Protein AF-A0A651G4M7-F1 (afdb_monomer)

Mean predicted aligned error: 5.73 Å

pLDDT: mean 84.38, std 12.53, range [46.12, 94.94]

Foldseek 3Di:
DPQDDDDVVLCVLQVDQQDPVSLVVLCVVLPLVNDALVNLSNLVNSCVSNPCRNDDSSVVSSVVSNVSCVVVVNDNCPDD

Radius of gyration: 12.11 Å; Cα contacts (8 Å, |Δi|>4): 55; chains: 1; bounding box: 23×29×32 Å

Sequence (80 aa):
MPPIPLPSEIEALIAGPITAETIEALRARYRPEVLDGRAADELFEIQARVGDRGGPEFRALVKEALAGFLIRDFDPFPRR

Nearest PDB structures (foldseek):
  2kcv-assembly1_A  TM=5.740E-01  e=5.348E+00  Salinibacter ruber DSM 13855
  1kn1-assembly1_B  TM=4.431E-01  e=6.271E+00  Pyropia yezoensis

Solvent-accessible surface area (backbone atoms only — not comparable to full-atom values): 4858 Å² total; per-residue (Å²): 130,82,84,76,87,66,58,68,71,56,49,61,52,58,71,54,78,64,43,74,66,41,47,50,55,50,47,68,67,48,31,68,94,70,62,48,62,67,53,45,52,46,51,51,49,49,48,66,74,47,52,78,72,37,48,70,67,44,54,49,51,54,50,55,40,55,48,41,32,62,74,67,77,40,64,70,69,74,83,127

Structure (mmCIF, N/CA/C/O backbone):
data_AF-A0A651G4M7-F1
#
_entry.id   AF-A0A651G4M7-F1
#
loop_
_atom_site.group_PDB
_atom_site.id
_atom_site.type_symbol
_atom_site.label_atom_id
_atom_site.label_alt_id
_atom_site.label_comp_id
_atom_site.label_asym_id
_atom_site.label_entity_id
_atom_site.label_seq_id
_atom_site.pdbx_PDB_ins_code
_atom_site.Cartn_x
_atom_site.Cartn_y
_atom_site.Cartn_z
_atom_site.occupancy
_atom_site.B_iso_or_equiv
_atom_site.auth_seq_id
_atom_site.auth_comp_id
_atom_site.auth_asym_id
_atom_site.auth_atom_id
_atom_site.pdbx_PDB_model_num
ATOM 1 N N . MET A 1 1 ? 3.680 -19.238 -1.191 1.00 53.00 1 MET A N 1
ATOM 2 C CA . MET A 1 1 ? 5.033 -18.658 -1.056 1.00 53.00 1 MET A CA 1
ATOM 3 C C . MET A 1 1 ? 5.246 -18.301 0.402 1.00 53.00 1 MET A C 1
ATOM 5 O O . MET A 1 1 ? 4.255 -17.965 1.043 1.00 53.00 1 MET A O 1
ATOM 9 N N . PRO A 1 2 ? 6.467 -18.428 0.946 1.00 66.19 2 PRO A N 1
ATOM 10 C CA . PRO A 1 2 ? 6.773 -17.834 2.245 1.00 66.19 2 PRO A CA 1
ATOM 11 C C . PRO A 1 2 ? 6.560 -16.308 2.179 1.00 66.19 2 PRO A C 1
ATOM 13 O O . PRO A 1 2 ? 6.746 -15.745 1.097 1.00 66.19 2 PRO A O 1
ATOM 16 N N . PRO A 1 3 ? 6.160 -15.655 3.286 1.00 75.19 3 PRO A N 1
ATOM 17 C CA . PRO A 1 3 ? 6.022 -14.203 3.325 1.00 75.19 3 PRO A CA 1
ATOM 18 C C . PRO A 1 3 ? 7.368 -13.559 3.009 1.00 75.19 3 PRO A C 1
ATOM 20 O O . PRO A 1 3 ? 8.408 -13.981 3.529 1.00 75.19 3 PRO A O 1
ATOM 23 N N . ILE A 1 4 ? 7.349 -12.548 2.151 1.00 83.56 4 ILE A N 1
ATOM 24 C CA . ILE A 1 4 ? 8.539 -11.735 1.921 1.00 83.56 4 ILE A CA 1
ATOM 25 C C . ILE A 1 4 ? 8.681 -10.731 3.074 1.00 83.56 4 ILE A C 1
ATOM 27 O O . ILE A 1 4 ? 7.680 -10.224 3.593 1.00 83.56 4 ILE A O 1
ATOM 31 N N . PRO A 1 5 ? 9.909 -10.436 3.519 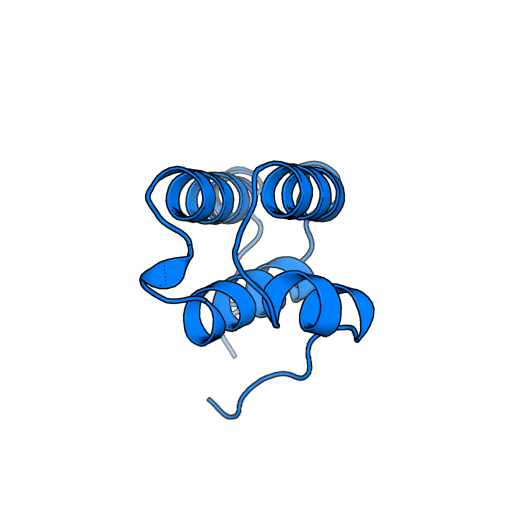1.00 88.50 5 PRO A N 1
ATOM 32 C CA . PRO A 1 5 ? 10.121 -9.368 4.480 1.00 88.50 5 PRO A CA 1
ATOM 33 C C . PRO A 1 5 ? 9.825 -8.022 3.812 1.00 88.50 5 PRO A C 1
ATOM 35 O O . PRO A 1 5 ? 10.413 -7.691 2.780 1.00 88.50 5 PRO A O 1
ATOM 38 N N . LEU A 1 6 ? 8.925 -7.244 4.413 1.00 91.69 6 LEU A N 1
ATOM 39 C CA . LEU A 1 6 ? 8.700 -5.859 4.016 1.00 91.69 6 LEU A CA 1
ATOM 40 C C . LEU A 1 6 ? 9.781 -4.965 4.640 1.00 91.69 6 LEU A C 1
ATOM 42 O O . LEU A 1 6 ? 10.291 -5.283 5.718 1.00 91.69 6 LEU A O 1
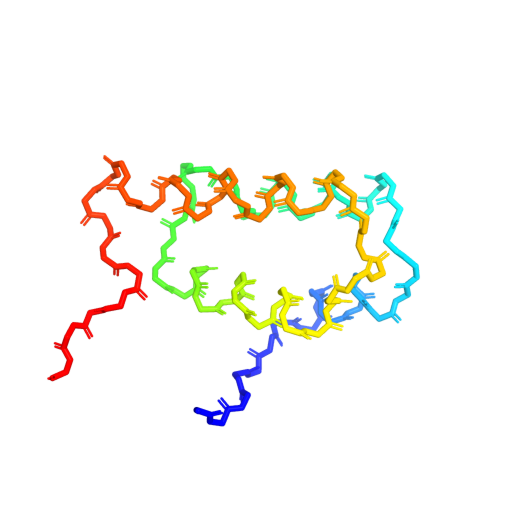ATOM 46 N N . PRO A 1 7 ? 10.129 -3.835 4.002 1.00 92.19 7 PRO A N 1
ATOM 47 C CA . PRO A 1 7 ? 10.913 -2.799 4.662 1.00 92.19 7 PRO A CA 1
ATOM 48 C C . PRO A 1 7 ? 10.247 -2.364 5.978 1.00 92.19 7 PRO A C 1
ATOM 50 O O . PRO A 1 7 ? 9.017 -2.271 6.052 1.00 92.19 7 PRO A O 1
ATOM 53 N N . SER A 1 8 ? 11.036 -2.100 7.021 1.00 92.88 8 SER A N 1
ATOM 54 C CA . SER A 1 8 ? 10.511 -1.815 8.365 1.00 92.88 8 SER A CA 1
ATOM 55 C C . SER A 1 8 ? 9.640 -0.558 8.402 1.00 92.88 8 SER A C 1
ATOM 57 O O . SER A 1 8 ? 8.689 -0.490 9.181 1.00 92.88 8 SER A O 1
ATOM 59 N N . GLU A 1 9 ? 9.904 0.413 7.526 1.00 92.56 9 GLU A N 1
ATOM 60 C CA . GLU A 1 9 ? 9.059 1.591 7.355 1.00 92.56 9 GLU A CA 1
ATOM 61 C C . GLU A 1 9 ? 7.657 1.233 6.839 1.00 92.56 9 GLU A C 1
ATOM 63 O O . GLU A 1 9 ? 6.668 1.797 7.302 1.00 92.56 9 GLU A O 1
ATOM 68 N N . ILE A 1 10 ? 7.549 0.250 5.941 1.00 93.81 10 ILE A N 1
ATOM 69 C CA . ILE A 1 10 ? 6.267 -0.228 5.418 1.00 93.81 10 ILE A CA 1
ATOM 70 C C . ILE A 1 10 ? 5.542 -1.042 6.482 1.00 93.81 10 ILE A C 1
ATOM 72 O O . ILE A 1 10 ? 4.343 -0.850 6.675 1.00 93.81 10 ILE A O 1
ATOM 76 N N . GLU A 1 11 ? 6.256 -1.912 7.202 1.00 94.44 11 GLU A N 1
ATOM 77 C CA . GLU A 1 11 ? 5.669 -2.664 8.315 1.00 94.44 11 GLU A CA 1
ATOM 78 C C . GLU A 1 11 ? 5.065 -1.729 9.362 1.00 94.44 11 GLU A C 1
ATOM 80 O O . GLU A 1 11 ? 3.926 -1.939 9.773 1.00 94.44 11 GLU A O 1
ATOM 85 N N . ALA A 1 12 ? 5.779 -0.664 9.736 1.00 93.12 12 ALA A N 1
ATOM 86 C CA . ALA A 1 12 ? 5.282 0.337 10.673 1.00 93.12 12 ALA A CA 1
ATOM 87 C C . ALA A 1 12 ? 4.040 1.067 10.136 1.00 93.12 12 ALA A C 1
ATOM 89 O O . ALA A 1 12 ? 3.060 1.223 10.865 1.00 93.12 12 ALA A O 1
ATOM 90 N N . LEU A 1 13 ? 4.054 1.461 8.856 1.00 93.62 13 LEU A N 1
ATOM 91 C CA . LEU A 1 13 ? 2.922 2.128 8.204 1.00 93.62 13 LEU A CA 1
ATOM 92 C C . LEU A 1 13 ? 1.656 1.269 8.208 1.00 93.62 13 LEU A C 1
ATOM 94 O O . LEU A 1 13 ? 0.563 1.789 8.429 1.00 93.62 13 LEU A O 1
ATOM 98 N N . ILE A 1 14 ? 1.792 -0.036 7.967 1.00 94.56 14 ILE A N 1
ATOM 99 C CA . ILE A 1 14 ? 0.643 -0.937 7.868 1.00 94.56 14 ILE A CA 1
ATOM 100 C C . ILE A 1 14 ? 0.313 -1.646 9.183 1.00 94.56 14 ILE A C 1
ATOM 102 O O . ILE A 1 14 ? -0.711 -2.317 9.229 1.00 94.56 14 ILE A O 1
ATOM 106 N N . ALA A 1 15 ? 1.111 -1.534 10.247 1.00 92.94 15 ALA A N 1
ATOM 107 C CA . ALA A 1 15 ? 0.824 -2.184 11.531 1.00 92.94 15 ALA A CA 1
ATOM 108 C C . ALA A 1 15 ? -0.453 -1.640 12.202 1.00 92.94 15 ALA A C 1
ATOM 110 O O . ALA A 1 15 ? -1.150 -2.377 12.900 1.00 92.94 15 ALA A O 1
ATOM 111 N N . GLY A 1 16 ? -0.761 -0.358 11.981 1.00 88.19 16 GLY A N 1
ATOM 112 C CA . GLY A 1 16 ? -1.920 0.336 12.543 1.00 88.19 16 GLY A CA 1
ATOM 113 C C . GLY A 1 16 ? -3.142 0.406 11.613 1.00 88.19 16 GLY A C 1
ATOM 114 O O . GLY A 1 16 ? -3.197 -0.267 10.577 1.00 88.19 16 GLY A O 1
ATOM 115 N N . PRO A 1 17 ? -4.150 1.222 11.973 1.00 91.62 17 PRO A N 1
ATOM 116 C CA . 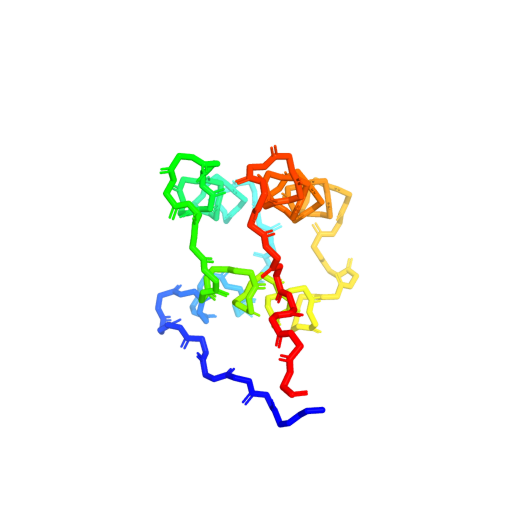PRO A 1 17 ? -5.256 1.564 11.082 1.00 91.62 17 PRO A CA 1
ATOM 117 C C . PRO A 1 17 ? -4.745 2.175 9.775 1.00 91.62 17 PRO A C 1
ATOM 119 O O . PRO A 1 17 ? -3.801 2.960 9.783 1.00 91.62 17 PRO A O 1
ATOM 122 N N . ILE A 1 18 ? -5.395 1.847 8.659 1.00 94.94 18 ILE A N 1
ATOM 123 C CA . ILE A 1 18 ? -5.075 2.455 7.367 1.00 94.94 18 ILE A CA 1
ATOM 124 C C . ILE A 1 18 ? -5.799 3.798 7.285 1.00 94.94 18 ILE A C 1
ATOM 126 O O . ILE A 1 18 ? -7.017 3.841 7.117 1.00 94.94 18 ILE A O 1
ATOM 130 N N . THR A 1 19 ? -5.054 4.887 7.467 1.00 94.56 19 THR A N 1
ATOM 131 C CA . THR A 1 19 ? -5.569 6.259 7.380 1.00 94.56 19 THR A CA 1
ATOM 132 C C . THR A 1 19 ? -5.279 6.861 6.004 1.00 94.56 19 THR A C 1
ATOM 134 O O . THR A 1 19 ? -4.527 6.296 5.207 1.00 94.56 19 THR A O 1
ATOM 137 N N . ALA A 1 20 ? -5.832 8.046 5.734 1.00 93.19 20 ALA A N 1
ATOM 138 C CA . ALA A 1 20 ? -5.481 8.819 4.543 1.00 93.19 20 ALA A CA 1
ATOM 139 C C . ALA A 1 20 ?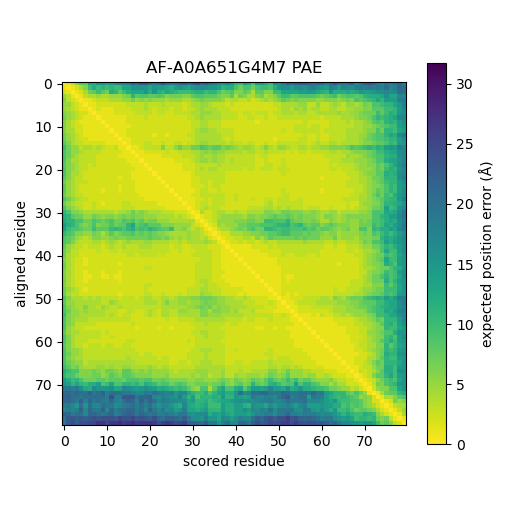 -3.968 9.108 4.466 1.00 93.19 20 ALA A C 1
ATOM 141 O O . ALA A 1 20 ? -3.379 9.020 3.394 1.00 93.19 20 ALA A O 1
ATOM 142 N N . GLU A 1 21 ? -3.315 9.369 5.604 1.00 94.06 21 GLU A N 1
ATOM 143 C CA . GLU A 1 21 ? -1.864 9.588 5.666 1.00 94.06 21 GLU A CA 1
ATOM 144 C C . GLU A 1 21 ? -1.080 8.319 5.309 1.00 94.06 21 GLU A C 1
ATOM 146 O O . GLU A 1 21 ? -0.106 8.389 4.559 1.00 94.06 21 GLU A O 1
ATOM 151 N N . THR A 1 22 ? -1.528 7.145 5.777 1.00 94.19 22 THR A N 1
ATOM 152 C CA . THR A 1 22 ? -0.944 5.856 5.375 1.00 94.19 22 THR A CA 1
ATOM 153 C C . THR A 1 22 ? -1.061 5.653 3.866 1.00 94.19 22 THR A C 1
ATOM 155 O O . THR A 1 22 ? -0.095 5.248 3.220 1.00 94.19 22 THR A O 1
ATOM 158 N N . ILE A 1 23 ? -2.232 5.940 3.292 1.00 93.75 23 ILE A N 1
ATOM 159 C CA . ILE A 1 23 ? -2.485 5.780 1.855 1.00 93.75 23 ILE A CA 1
ATOM 160 C C . ILE A 1 23 ? -1.597 6.725 1.043 1.00 93.75 23 ILE A C 1
ATOM 162 O O . ILE A 1 23 ? -0.982 6.279 0.077 1.00 93.75 23 ILE A O 1
ATOM 166 N N . GLU A 1 24 ? -1.471 7.991 1.441 1.00 94.19 24 GLU A N 1
ATOM 167 C CA . GLU A 1 24 ? -0.600 8.958 0.763 1.00 94.19 24 GLU A CA 1
ATOM 168 C C . GLU A 1 24 ? 0.882 8.568 0.848 1.00 94.19 24 GLU A C 1
ATOM 170 O O . GLU A 1 24 ? 1.599 8.636 -0.154 1.00 94.19 24 GLU A O 1
ATOM 175 N N . ALA A 1 25 ? 1.341 8.074 2.003 1.00 93.75 25 ALA A N 1
ATOM 176 C CA . ALA A 1 25 ? 2.705 7.573 2.160 1.00 93.75 25 ALA A CA 1
ATOM 177 C C . ALA A 1 25 ? 2.983 6.376 1.233 1.00 93.75 25 ALA A C 1
ATOM 179 O O . ALA A 1 25 ? 3.999 6.344 0.531 1.00 93.75 25 ALA A O 1
ATOM 180 N N . LEU A 1 26 ? 2.054 5.417 1.170 1.00 93.56 26 LEU A N 1
ATOM 181 C CA . LEU A 1 26 ? 2.154 4.277 0.259 1.00 93.56 26 LEU A CA 1
ATOM 182 C C . LEU A 1 26 ? 2.080 4.724 -1.211 1.00 93.56 26 LEU A C 1
ATOM 184 O O . LEU A 1 26 ? 2.851 4.237 -2.035 1.00 93.56 26 LEU A O 1
ATOM 188 N N . ARG A 1 27 ? 1.228 5.699 -1.548 1.00 91.56 27 ARG A N 1
ATOM 189 C CA . ARG A 1 27 ? 1.129 6.269 -2.901 1.00 91.56 27 ARG A CA 1
ATOM 190 C C . ARG A 1 27 ? 2.426 6.916 -3.344 1.00 91.56 27 ARG A C 1
ATOM 192 O O . ARG A 1 27 ? 2.820 6.734 -4.489 1.00 91.56 27 ARG A O 1
ATOM 199 N N . ALA A 1 28 ? 3.096 7.650 -2.460 1.00 90.88 28 ALA A N 1
ATOM 200 C CA . ALA A 1 28 ? 4.390 8.252 -2.755 1.00 90.88 28 ALA A CA 1
ATOM 201 C C . ALA A 1 28 ? 5.479 7.193 -2.999 1.00 90.88 28 ALA A C 1
ATOM 203 O O . ALA A 1 28 ? 6.316 7.371 -3.884 1.00 90.88 28 ALA A O 1
ATOM 204 N N . ARG A 1 29 ? 5.447 6.083 -2.250 1.00 90.38 29 ARG A N 1
ATOM 205 C CA . ARG A 1 29 ? 6.415 4.982 -2.361 1.00 90.38 29 ARG A CA 1
ATOM 206 C C . ARG A 1 29 ? 6.231 4.142 -3.626 1.00 90.38 29 ARG A C 1
ATOM 208 O O . ARG A 1 29 ? 7.226 3.751 -4.230 1.00 90.38 29 ARG A O 1
ATOM 215 N N . TYR A 1 30 ? 4.982 3.872 -4.002 1.00 89.44 30 TYR A N 1
ATOM 216 C CA . TYR A 1 30 ? 4.598 2.996 -5.113 1.00 89.44 30 TYR A CA 1
ATOM 217 C C . TYR A 1 30 ? 4.090 3.787 -6.325 1.00 89.44 30 TYR A C 1
ATOM 219 O O . TYR A 1 30 ? 3.165 3.365 -7.022 1.00 89.44 30 TYR A O 1
ATOM 227 N N . ARG A 1 31 ? 4.683 4.961 -6.584 1.00 84.00 31 ARG A N 1
ATOM 228 C CA . ARG A 1 31 ? 4.367 5.740 -7.786 1.00 84.00 31 ARG A CA 1
ATOM 229 C C . ARG A 1 31 ? 4.796 4.985 -9.038 1.00 84.00 31 ARG A C 1
ATOM 231 O O . ARG A 1 31 ? 5.900 4.441 -9.032 1.00 84.00 31 ARG A O 1
ATOM 238 N N . PRO A 1 32 ? 4.007 5.019 -10.125 1.00 76.25 32 PRO A N 1
ATOM 239 C CA . PRO A 1 32 ? 4.304 4.271 -11.340 1.00 76.25 32 PRO A CA 1
ATOM 240 C C . PRO A 1 32 ? 5.743 4.425 -11.840 1.00 76.25 32 PRO A C 1
ATOM 242 O O . PRO A 1 32 ? 6.303 3.477 -12.381 1.00 76.25 32 PRO A O 1
ATOM 245 N N . GLU A 1 33 ? 6.331 5.618 -11.728 1.00 74.31 33 GLU A N 1
ATOM 246 C CA . GLU A 1 33 ? 7.667 5.961 -12.237 1.00 74.31 33 GLU A CA 1
ATOM 247 C C . GLU A 1 33 ? 8.821 5.312 -11.463 1.00 74.31 33 GLU A C 1
ATOM 249 O O . GLU A 1 33 ? 9.936 5.279 -11.976 1.00 74.31 33 GLU A O 1
ATOM 254 N N . VAL A 1 34 ? 8.568 4.812 -10.250 1.00 72.06 34 VAL A N 1
ATOM 255 C CA . VAL A 1 34 ? 9.573 4.192 -9.366 1.00 72.06 34 VAL A CA 1
ATOM 256 C C . VAL A 1 34 ? 9.292 2.710 -9.094 1.00 72.06 34 VAL A C 1
ATOM 258 O O . VAL A 1 34 ? 9.930 2.109 -8.233 1.00 72.06 34 VAL A O 1
ATOM 261 N N . LEU A 1 35 ? 8.322 2.126 -9.802 1.00 75.12 35 LEU A N 1
ATOM 262 C CA . LEU A 1 35 ? 7.930 0.728 -9.658 1.00 75.12 35 LEU A CA 1
ATOM 263 C C . LEU A 1 35 ? 8.960 -0.216 -10.306 1.00 75.12 35 LEU A C 1
ATOM 265 O O . LEU A 1 35 ? 9.254 -0.106 -11.495 1.00 75.12 35 LEU A O 1
ATOM 269 N N . ASP A 1 36 ? 9.462 -1.171 -9.521 1.00 77.94 36 ASP A N 1
ATOM 270 C CA . ASP A 1 36 ? 10.315 -2.290 -9.939 1.00 77.94 36 ASP A CA 1
ATOM 271 C C . ASP A 1 36 ? 9.752 -3.636 -9.435 1.00 77.94 36 ASP A C 1
ATOM 273 O O . ASP A 1 36 ? 8.758 -3.686 -8.710 1.00 77.94 36 ASP A O 1
ATOM 277 N N . GLY A 1 37 ? 10.370 -4.763 -9.790 1.00 75.00 37 GLY A N 1
ATOM 278 C CA . GLY A 1 37 ? 9.790 -6.079 -9.465 1.00 75.00 37 GLY A CA 1
ATOM 279 C C . GLY A 1 37 ? 9.683 -6.362 -7.986 1.00 75.00 37 GLY A C 1
ATOM 280 O O . GLY A 1 37 ? 8.752 -7.031 -7.550 1.00 75.00 37 GLY A O 1
ATOM 281 N N . ARG A 1 38 ? 10.578 -5.767 -7.202 1.00 83.25 38 ARG A N 1
ATOM 282 C CA . ARG A 1 38 ? 10.511 -5.839 -5.752 1.00 83.25 38 ARG A CA 1
ATOM 283 C C . ARG A 1 38 ? 9.288 -5.091 -5.225 1.00 83.25 38 ARG A C 1
ATOM 285 O O . ARG A 1 38 ? 8.640 -5.572 -4.303 1.00 83.25 38 ARG A O 1
ATOM 292 N N . ALA A 1 39 ? 8.941 -3.949 -5.810 1.00 87.62 39 ALA A N 1
ATOM 293 C CA . ALA A 1 39 ? 7.744 -3.212 -5.432 1.00 87.62 39 ALA A CA 1
ATOM 294 C C . ALA A 1 39 ? 6.444 -3.987 -5.728 1.00 87.62 39 ALA A C 1
ATOM 296 O O . ALA A 1 39 ? 5.490 -3.862 -4.961 1.00 87.62 39 ALA A O 1
ATOM 297 N N . ALA A 1 40 ? 6.400 -4.816 -6.778 1.00 85.38 40 ALA A N 1
ATOM 298 C CA . ALA A 1 40 ? 5.247 -5.683 -7.042 1.00 85.38 40 ALA A CA 1
ATOM 299 C C . ALA A 1 40 ? 5.076 -6.734 -5.934 1.00 85.38 40 ALA A C 1
ATOM 301 O O . ALA A 1 40 ? 3.994 -6.851 -5.355 1.00 85.38 40 ALA A O 1
ATOM 302 N N . ASP A 1 41 ? 6.162 -7.431 -5.596 1.00 87.69 41 ASP A N 1
ATOM 303 C CA . ASP A 1 41 ? 6.212 -8.387 -4.490 1.00 87.69 41 ASP A CA 1
ATOM 304 C C . ASP A 1 41 ? 5.767 -7.726 -3.168 1.00 87.69 41 ASP A C 1
ATOM 306 O O . ASP A 1 41 ? 4.878 -8.233 -2.478 1.00 87.69 41 ASP A O 1
ATOM 310 N N . GLU A 1 42 ? 6.315 -6.548 -2.843 1.00 91.31 42 GLU A N 1
ATOM 311 C CA . GLU A 1 42 ? 5.951 -5.776 -1.647 1.00 91.31 42 GLU A CA 1
ATOM 312 C C . GLU A 1 42 ? 4.457 -5.419 -1.614 1.00 91.31 42 GLU A C 1
ATOM 314 O O . GLU A 1 42 ? 3.816 -5.586 -0.577 1.00 91.31 42 GLU A O 1
ATOM 319 N N . LEU A 1 43 ? 3.868 -4.980 -2.731 1.00 91.56 43 LEU A N 1
ATOM 320 C CA . LEU A 1 43 ? 2.439 -4.656 -2.809 1.00 91.56 43 LEU A CA 1
ATOM 321 C C . LEU A 1 43 ? 1.544 -5.873 -2.567 1.00 91.56 43 LEU A C 1
ATOM 323 O O . LEU A 1 43 ? 0.513 -5.736 -1.903 1.00 91.56 43 LEU A O 1
ATOM 327 N N . PHE A 1 44 ? 1.930 -7.057 -3.052 1.00 90.44 44 PHE A N 1
ATOM 328 C CA . PHE A 1 44 ? 1.197 -8.292 -2.762 1.00 90.44 44 PHE A CA 1
ATOM 329 C C . PHE A 1 44 ? 1.241 -8.642 -1.276 1.00 90.44 44 PHE A C 1
ATOM 331 O O . PHE A 1 44 ? 0.210 -8.980 -0.691 1.00 90.44 44 PHE A O 1
ATOM 338 N N . GLU A 1 45 ? 2.406 -8.520 -0.644 1.00 92.94 45 GLU A N 1
ATOM 339 C CA . GLU A 1 45 ? 2.560 -8.781 0.787 1.00 92.94 45 GLU A CA 1
ATOM 340 C C . GLU A 1 45 ? 1.814 -7.740 1.638 1.00 92.94 45 GLU A C 1
ATOM 342 O O . GLU A 1 45 ? 1.116 -8.096 2.589 1.00 92.94 45 GLU A O 1
ATOM 347 N N . ILE A 1 46 ? 1.871 -6.458 1.262 1.00 93.50 46 ILE A N 1
ATOM 348 C CA . ILE A 1 46 ? 1.084 -5.384 1.881 1.00 93.50 46 ILE A CA 1
ATOM 349 C C . ILE A 1 46 ? -0.408 -5.701 1.765 1.00 93.50 46 ILE A C 1
ATOM 351 O O . ILE A 1 46 ? -1.125 -5.646 2.763 1.00 93.50 46 ILE A O 1
ATOM 355 N N . GLN A 1 47 ? -0.888 -6.097 0.585 1.00 92.69 47 GLN A N 1
ATOM 356 C CA . GLN A 1 47 ? -2.282 -6.486 0.394 1.00 92.69 47 GLN A CA 1
ATOM 357 C C . GLN A 1 47 ? -2.666 -7.702 1.246 1.00 92.69 47 GLN A C 1
ATOM 359 O O . GLN A 1 47 ? -3.751 -7.703 1.827 1.00 92.69 47 GLN A O 1
ATOM 364 N N . ALA A 1 48 ? -1.795 -8.706 1.362 1.00 91.94 48 ALA A N 1
ATOM 365 C CA . ALA A 1 48 ? -2.035 -9.896 2.175 1.00 91.94 48 ALA A CA 1
ATOM 366 C C . ALA A 1 48 ? -2.109 -9.577 3.679 1.00 91.94 48 ALA A C 1
ATOM 368 O O . ALA A 1 48 ? -2.989 -10.0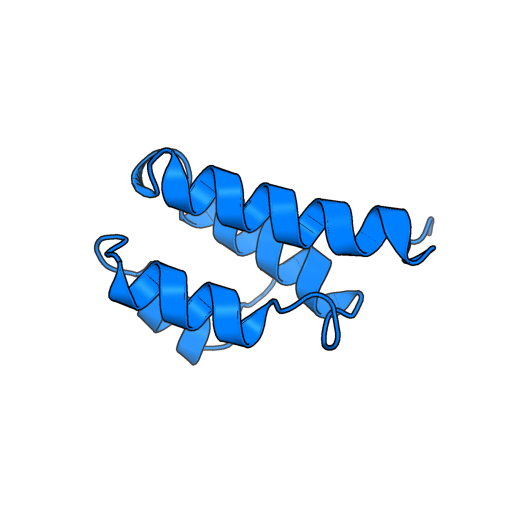85 4.373 1.00 91.94 48 ALA A O 1
ATOM 369 N N . ARG A 1 49 ? -1.226 -8.706 4.184 1.00 92.69 49 ARG A N 1
ATOM 370 C CA . ARG A 1 49 ? -1.194 -8.289 5.600 1.00 92.69 49 ARG A CA 1
ATOM 371 C C . ARG A 1 49 ? -2.265 -7.264 5.956 1.00 92.69 49 ARG A C 1
ATOM 373 O O . ARG A 1 49 ? -2.693 -7.173 7.109 1.00 92.69 49 ARG A O 1
ATOM 380 N N . VAL A 1 50 ? -2.661 -6.428 5.001 1.00 94.12 50 VAL A N 1
ATOM 381 C CA . VAL A 1 50 ? -3.724 -5.445 5.207 1.00 94.12 50 VAL A CA 1
ATOM 382 C C . VAL A 1 50 ? -5.088 -6.111 5.082 1.00 94.12 50 VAL A C 1
ATOM 384 O O . VAL A 1 50 ? -5.922 -5.979 5.976 1.00 94.12 50 VAL A O 1
ATOM 387 N N . GLY A 1 51 ? -5.310 -6.877 4.020 1.00 89.88 51 GLY A N 1
ATOM 388 C CA . GLY A 1 51 ? -6.588 -7.523 3.758 1.00 89.88 51 GLY A CA 1
ATOM 389 C C . GLY A 1 51 ? -7.735 -6.511 3.713 1.00 89.88 51 GLY A C 1
ATOM 390 O O . GLY A 1 51 ? -7.642 -5.444 3.100 1.00 89.88 51 GLY A O 1
ATOM 391 N N . ASP A 1 52 ? -8.835 -6.837 4.387 1.00 88.94 52 ASP A N 1
ATOM 392 C CA . ASP A 1 52 ? -10.076 -6.066 4.294 1.00 88.94 52 ASP A CA 1
ATOM 393 C C . ASP A 1 52 ? -10.065 -4.764 5.102 1.00 88.94 52 ASP A C 1
ATOM 395 O O . ASP A 1 52 ? -10.842 -3.855 4.802 1.00 88.94 52 ASP A O 1
ATOM 399 N N . ARG A 1 53 ? -9.142 -4.614 6.064 1.00 92.12 53 ARG A N 1
ATOM 400 C CA . ARG A 1 53 ? -9.061 -3.414 6.918 1.00 92.12 53 ARG A CA 1
ATOM 401 C C . ARG A 1 53 ? -8.621 -2.155 6.170 1.00 92.12 53 ARG A C 1
ATOM 403 O O . ARG A 1 53 ? -8.804 -1.060 6.683 1.00 92.12 53 ARG A O 1
ATOM 410 N N . GLY A 1 54 ? -8.027 -2.306 4.984 1.00 89.31 54 GLY A N 1
ATOM 411 C CA . GLY A 1 54 ? -7.585 -1.175 4.166 1.00 89.31 54 GLY A CA 1
ATOM 412 C C . GLY A 1 54 ? -8.732 -0.386 3.536 1.00 89.31 54 GLY A C 1
ATOM 413 O O . GLY A 1 54 ? -8.545 0.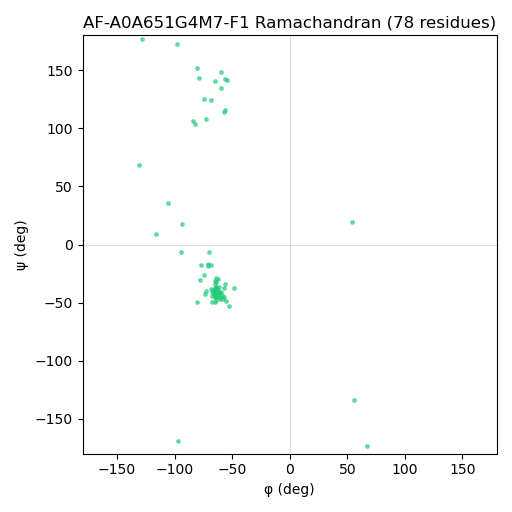758 3.134 1.00 89.31 54 GLY A O 1
ATOM 414 N N . GLY A 1 55 ? -9.929 -0.971 3.451 1.00 93.31 55 GLY A N 1
ATOM 415 C CA . GLY A 1 55 ? -11.065 -0.309 2.821 1.00 93.31 55 GLY A CA 1
ATOM 416 C C . GLY A 1 55 ? -10.897 -0.104 1.304 1.00 93.31 55 GLY A C 1
ATOM 417 O O . GLY A 1 55 ? -9.969 -0.630 0.678 1.00 93.31 55 GLY A O 1
ATOM 418 N N . PRO A 1 56 ? -11.839 0.613 0.670 1.00 93.25 56 PRO A N 1
ATOM 419 C CA . PRO A 1 56 ? -11.884 0.754 -0.783 1.00 93.25 56 PRO A CA 1
ATOM 420 C C . PRO A 1 56 ? -10.726 1.583 -1.353 1.00 93.25 56 PRO A C 1
ATOM 422 O O . PRO A 1 56 ? -10.196 1.217 -2.399 1.00 93.25 56 PRO A O 1
ATOM 425 N N . GLU A 1 57 ? -10.298 2.647 -0.673 1.00 92.88 57 GLU A N 1
ATOM 426 C CA . GLU A 1 57 ? -9.243 3.548 -1.164 1.00 92.88 57 GLU A CA 1
ATOM 427 C C . GLU A 1 57 ? -7.873 2.865 -1.219 1.00 92.88 57 GLU A C 1
ATOM 429 O O . GLU A 1 57 ? -7.183 2.932 -2.234 1.00 92.88 57 GLU A O 1
ATOM 434 N N . PHE A 1 58 ? -7.504 2.117 -0.177 1.00 94.44 58 PHE A N 1
ATOM 435 C CA . PHE A 1 58 ? -6.287 1.305 -0.187 1.00 94.44 58 PHE A CA 1
ATOM 436 C C . PHE A 1 58 ? -6.327 0.227 -1.275 1.00 94.44 58 PHE A C 1
ATOM 438 O O . PHE A 1 58 ? -5.346 -0.005 -1.976 1.00 94.44 58 PHE A O 1
ATOM 445 N N . ARG A 1 59 ? -7.475 -0.440 -1.457 1.00 92.69 59 ARG A N 1
ATOM 446 C CA . ARG A 1 59 ? -7.621 -1.435 -2.529 1.00 92.69 59 ARG A CA 1
ATOM 447 C C . ARG A 1 59 ? -7.486 -0.795 -3.911 1.00 92.69 59 ARG A C 1
ATOM 449 O O . ARG A 1 59 ? -6.941 -1.436 -4.806 1.00 92.69 59 ARG A O 1
ATOM 456 N N . ALA A 1 60 ? -7.986 0.427 -4.093 1.00 92.44 60 ALA A N 1
ATOM 457 C CA . ALA A 1 60 ? -7.805 1.186 -5.326 1.00 92.44 60 ALA A CA 1
ATOM 458 C C . ALA A 1 60 ? -6.324 1.511 -5.553 1.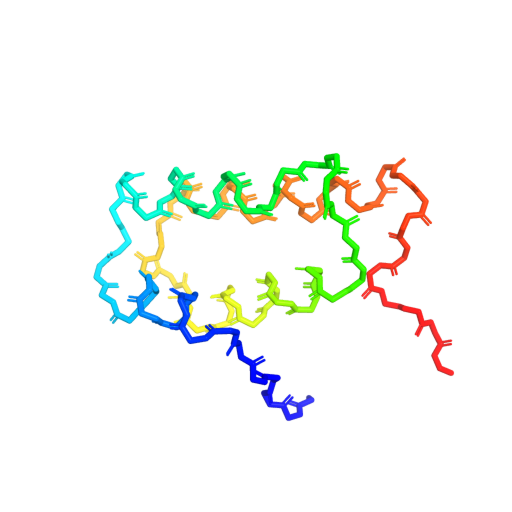00 92.44 60 ALA A C 1
ATOM 460 O O . ALA A 1 60 ? -5.806 1.191 -6.617 1.00 92.44 60 ALA A O 1
ATOM 461 N N . LEU A 1 61 ? -5.625 2.009 -4.528 1.00 92.00 61 LEU A N 1
ATOM 462 C CA . LEU A 1 61 ? -4.183 2.262 -4.562 1.00 92.00 61 LEU A CA 1
ATOM 463 C C . LEU A 1 61 ? -3.386 1.028 -5.014 1.00 92.00 61 LEU A C 1
ATOM 465 O O . LEU A 1 61 ? -2.598 1.113 -5.953 1.00 92.00 61 LEU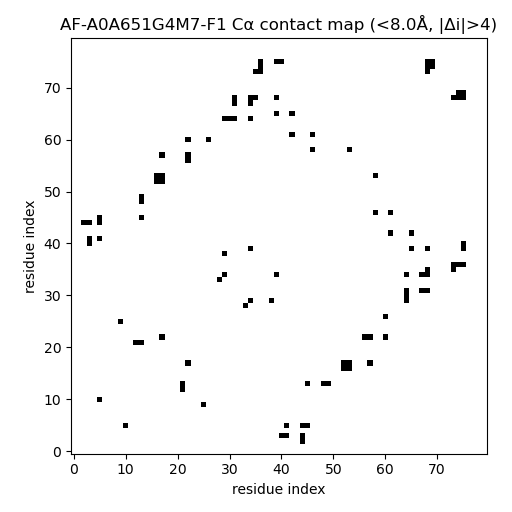 A O 1
ATOM 469 N N . VAL A 1 62 ? -3.594 -0.122 -4.363 1.00 91.25 62 VAL A N 1
ATOM 470 C CA . VAL A 1 62 ? -2.862 -1.356 -4.694 1.00 91.25 62 VAL A CA 1
ATOM 471 C C . VAL A 1 62 ? -3.141 -1.776 -6.138 1.00 91.25 62 VAL A C 1
ATOM 473 O O . VAL A 1 62 ? -2.216 -2.136 -6.860 1.00 91.25 62 VAL A O 1
ATOM 476 N N . LYS A 1 63 ? -4.396 -1.687 -6.595 1.00 89.25 63 LYS A N 1
ATOM 477 C CA . LYS A 1 63 ? -4.759 -2.005 -7.985 1.00 89.25 63 LYS A CA 1
ATOM 478 C C . LYS A 1 63 ? -4.137 -1.040 -8.991 1.00 89.25 63 LYS A C 1
ATOM 480 O O . LYS A 1 63 ? -3.674 -1.497 -10.028 1.00 89.25 63 LYS A O 1
ATOM 485 N N . GLU A 1 64 ? -4.131 0.259 -8.703 1.00 89.69 64 GLU A N 1
ATOM 486 C CA . GLU A 1 64 ? -3.500 1.282 -9.546 1.00 89.69 64 GLU A CA 1
ATOM 487 C C . GLU A 1 64 ? -1.997 1.023 -9.683 1.00 89.69 64 GLU A C 1
ATOM 489 O O . GLU A 1 64 ? -1.472 1.010 -10.796 1.00 89.69 64 GLU A O 1
ATOM 494 N N . ALA A 1 65 ? -1.316 0.742 -8.568 1.00 87.88 65 ALA A N 1
ATOM 495 C CA . ALA A 1 65 ? 0.108 0.431 -8.570 1.00 87.88 65 ALA A CA 1
ATOM 496 C C . ALA A 1 65 ? 0.403 -0.879 -9.324 1.00 87.88 65 ALA A C 1
ATOM 498 O O . ALA A 1 65 ? 1.276 -0.906 -10.189 1.00 87.88 65 ALA A O 1
ATOM 499 N N . LEU A 1 66 ? -0.380 -1.940 -9.085 1.00 84.94 66 LEU A N 1
ATOM 500 C CA . LEU A 1 66 ? -0.259 -3.214 -9.806 1.00 84.94 66 LEU A CA 1
ATOM 501 C C . LEU A 1 66 ? -0.524 -3.074 -11.314 1.00 84.94 66 LEU A C 1
ATOM 503 O O . LEU A 1 66 ? 0.190 -3.660 -12.126 1.00 84.94 66 LEU A O 1
ATOM 507 N N . ALA A 1 67 ? -1.509 -2.267 -11.710 1.00 84.12 67 ALA A N 1
ATOM 508 C CA . ALA A 1 67 ? -1.770 -1.967 -13.117 1.00 84.12 67 ALA A CA 1
ATOM 509 C C . ALA A 1 67 ? -0.606 -1.202 -13.769 1.00 84.12 67 ALA A C 1
ATOM 511 O O . ALA A 1 67 ? -0.303 -1.431 -14.941 1.00 84.12 67 ALA A O 1
ATOM 512 N N . GLY A 1 68 ? 0.081 -0.344 -13.007 1.00 80.75 68 GLY A N 1
ATOM 513 C CA . GLY A 1 68 ? 1.290 0.350 -13.446 1.00 80.75 68 GLY A CA 1
ATOM 514 C C . GLY A 1 68 ? 2.402 -0.597 -13.911 1.00 80.75 68 GLY A C 1
ATOM 515 O O . GLY A 1 68 ? 3.092 -0.276 -14.878 1.00 80.75 68 GLY A O 1
ATOM 516 N N . PHE A 1 69 ? 2.530 -1.778 -13.297 1.00 77.94 69 PHE A N 1
ATOM 517 C CA . PHE A 1 69 ? 3.470 -2.811 -13.746 1.00 77.94 69 PHE A CA 1
ATOM 518 C C . PHE A 1 69 ? 3.077 -3.402 -15.101 1.00 77.94 69 PHE A C 1
ATOM 520 O O . PHE A 1 69 ? 3.885 -3.418 -16.027 1.00 77.94 69 PHE A O 1
ATOM 527 N N . LEU A 1 70 ? 1.808 -3.797 -15.247 1.00 71.88 70 LEU A N 1
ATOM 528 C CA . LEU A 1 70 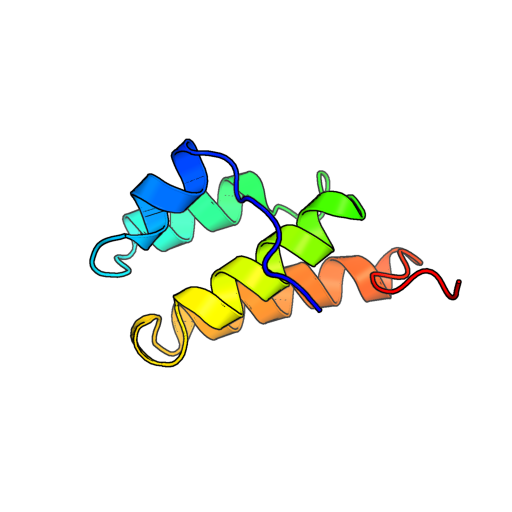? 1.298 -4.433 -16.466 1.00 71.88 70 LEU A CA 1
ATOM 529 C C . LEU A 1 70 ? 1.406 -3.531 -17.705 1.00 71.88 70 LEU A C 1
ATOM 531 O O . LEU A 1 70 ? 1.671 -4.020 -18.796 1.00 71.88 70 LEU A O 1
ATOM 535 N N . ILE A 1 71 ? 1.203 -2.219 -17.550 1.00 72.12 71 ILE A N 1
ATOM 536 C CA . ILE A 1 71 ? 1.258 -1.256 -18.665 1.00 72.12 71 ILE A CA 1
ATOM 537 C C . ILE A 1 71 ? 2.702 -0.987 -19.116 1.00 72.12 71 ILE A C 1
ATOM 539 O O . ILE A 1 71 ? 2.929 -0.628 -20.270 1.00 72.12 71 ILE A O 1
ATOM 543 N N . ARG A 1 72 ? 3.687 -1.144 -18.226 1.00 64.81 72 ARG A N 1
ATOM 544 C CA . ARG A 1 72 ? 5.099 -0.826 -18.499 1.00 64.81 72 ARG A CA 1
ATOM 545 C C . ARG A 1 72 ? 5.918 -2.024 -18.997 1.00 64.81 72 ARG A C 1
ATOM 547 O O . ARG A 1 72 ? 7.140 -1.972 -18.910 1.00 64.81 72 ARG A O 1
ATOM 554 N N . ASP A 1 73 ? 5.266 -3.087 -19.479 1.00 60.88 73 ASP A N 1
ATOM 555 C CA . ASP A 1 73 ? 5.889 -4.392 -19.785 1.00 60.88 73 ASP A CA 1
ATOM 556 C C . ASP A 1 73 ? 6.667 -4.989 -18.596 1.00 60.88 73 ASP A C 1
ATOM 558 O O . ASP A 1 73 ? 7.520 -5.866 -18.753 1.00 60.88 73 ASP A O 1
ATOM 562 N N . PHE A 1 74 ? 6.376 -4.528 -17.377 1.00 59.62 74 PHE A N 1
ATOM 563 C CA . PHE A 1 74 ? 6.967 -5.088 -16.180 1.00 59.62 74 PHE A CA 1
ATOM 564 C C . PHE A 1 74 ? 6.146 -6.315 -15.787 1.00 59.62 74 PHE A C 1
ATOM 566 O O . PHE A 1 74 ? 5.024 -6.175 -15.305 1.00 59.62 74 PHE A O 1
ATOM 573 N N . ASP A 1 75 ? 6.683 -7.517 -16.005 1.00 59.34 75 ASP A N 1
ATOM 574 C CA . ASP A 1 75 ? 6.069 -8.754 -15.520 1.00 59.34 75 ASP A CA 1
ATOM 575 C C . ASP A 1 75 ? 6.256 -8.832 -13.992 1.00 59.34 75 ASP A C 1
ATOM 577 O O . ASP A 1 75 ? 7.384 -9.043 -13.535 1.00 59.34 75 ASP A O 1
ATOM 581 N N . PRO A 1 76 ? 5.196 -8.652 -13.174 1.00 58.78 76 PRO A N 1
ATOM 582 C CA . PRO A 1 76 ? 5.312 -8.777 -11.723 1.00 58.78 76 PRO A CA 1
ATOM 583 C C . PRO A 1 76 ? 5.543 -10.234 -11.288 1.00 58.78 76 PRO A C 1
ATOM 585 O O . PRO A 1 76 ? 5.785 -10.490 -10.114 1.00 58.78 76 PRO A O 1
ATOM 588 N N . PHE A 1 77 ? 5.473 -11.193 -12.218 1.00 59.97 77 PHE A N 1
ATOM 589 C CA . PHE A 1 77 ? 5.701 -12.612 -11.987 1.00 59.97 77 PHE A CA 1
ATOM 590 C C . PHE A 1 77 ? 6.674 -13.178 -13.030 1.00 59.97 77 PHE A C 1
ATOM 592 O O . PHE A 1 77 ? 6.266 -14.007 -13.850 1.00 59.97 77 PHE A O 1
ATOM 599 N N . PRO A 1 78 ? 7.967 -12.795 -13.006 1.00 54.44 78 PRO A N 1
ATOM 600 C CA . PRO A 1 78 ? 8.932 -13.327 -13.957 1.00 54.44 78 PRO A CA 1
ATOM 601 C C . PRO A 1 78 ? 8.942 -14.854 -13.848 1.00 54.44 78 PRO A C 1
ATOM 603 O O . PRO A 1 78 ? 9.279 -15.420 -12.803 1.00 54.44 78 PRO A O 1
ATOM 606 N N . ARG A 1 79 ? 8.497 -15.522 -14.919 1.00 49.16 79 ARG A N 1
ATOM 607 C CA . ARG A 1 79 ? 8.394 -16.985 -14.973 1.00 49.16 79 ARG A CA 1
ATOM 608 C C . ARG A 1 79 ? 9.770 -17.584 -14.667 1.00 49.16 79 ARG A C 1
ATOM 610 O O . ARG A 1 79 ? 10.720 -17.341 -15.409 1.00 49.16 79 ARG A O 1
ATOM 617 N N . ARG A 1 80 ? 9.862 -18.321 -13.557 1.00 46.12 80 ARG A N 1
ATOM 618 C CA . ARG A 1 80 ? 11.005 -19.187 -13.238 1.00 46.12 80 ARG A CA 1
ATOM 619 C C . ARG A 1 80 ? 11.051 -20.393 -14.164 1.00 46.12 80 ARG A C 1
ATOM 621 O O . ARG A 1 80 ? 9.958 -20.903 -14.500 1.00 46.12 80 ARG A O 1
#

Secondary structure (DSSP, 8-state):
-PPPPPPHHHHHHHHS---HHHHHHHHHHT-GGG--HHHHHHHHHHHHHHGGGGHHHHHHHHHHHHHHHHHTT--SS---